Protein AF-A0A957D1C5-F1 (afdb_monomer_lite)

Foldseek 3Di:
DDQDDPVRLVVCVVVVNADPVRSVVNVVVVVVVVVVVVVVVVVVVVVVVVVVVVVVPD

Radius of gyration: 18.94 Å; chains: 1; bounding box: 32×16×56 Å

Secondary structure (DSSP, 8-state):
-----HHHHHHHHHTT-S-HHHHHHHHHHHHHHHHHHHHHHHHHHHHHHHHHHHHTT-

Sequence (58 aa):
MGNYSLDEVITRWERGTLTAEQTIGQVLLLLQKVSQRVGVLEKAAEEKRNGRTKGNKG

pLDDT: mean 89.02, std 13.74, range [49.88, 98.06]

Structure (mmCIF, N/CA/C/O backbone):
data_AF-A0A957D1C5-F1
#
_entry.id   AF-A0A957D1C5-F1
#
loop_
_atom_site.group_PDB
_atom_site.id
_atom_site.type_symbol
_atom_site.label_atom_id
_atom_site.label_alt_id
_atom_site.label_comp_id
_atom_site.label_asym_id
_atom_site.label_entity_id
_atom_site.label_seq_id
_atom_site.pdbx_PDB_ins_code
_atom_site.Cartn_x
_atom_site.Cartn_y
_atom_site.Cartn_z
_atom_site.occupancy
_atom_site.B_iso_or_equiv
_atom_site.auth_seq_id
_atom_site.auth_comp_id
_atom_site.auth_asym_id
_atom_site.auth_atom_id
_atom_site.pdbx_PDB_model_num
ATOM 1 N N . MET A 1 1 ? 6.486 5.309 13.733 1.00 56.06 1 MET A N 1
ATOM 2 C CA . MET A 1 1 ? 5.414 4.319 13.494 1.00 56.06 1 MET A CA 1
ATOM 3 C C . MET A 1 1 ? 6.016 3.170 12.710 1.00 56.06 1 MET A C 1
ATOM 5 O O . MET A 1 1 ? 6.679 3.436 11.715 1.00 56.06 1 MET A O 1
ATOM 9 N N . GLY A 1 2 ? 5.875 1.937 13.203 1.00 64.19 2 GLY A N 1
ATOM 10 C CA . GLY A 1 2 ? 6.353 0.745 12.499 1.00 64.19 2 GLY A CA 1
ATOM 11 C C . GLY A 1 2 ? 5.683 0.613 11.133 1.00 64.19 2 GLY A C 1
ATOM 12 O O . GLY A 1 2 ? 4.547 1.056 10.948 1.00 64.19 2 GLY A O 1
ATOM 13 N N . ASN A 1 3 ? 6.423 0.067 10.177 1.00 70.25 3 ASN A N 1
ATOM 14 C CA . ASN A 1 3 ? 5.994 -0.060 8.797 1.00 70.25 3 ASN A CA 1
ATOM 15 C C . ASN A 1 3 ? 5.199 -1.362 8.653 1.00 70.25 3 ASN A C 1
ATOM 17 O O . ASN A 1 3 ? 5.808 -2.404 8.427 1.00 70.25 3 ASN A O 1
ATOM 21 N N . TYR A 1 4 ? 3.881 -1.315 8.848 1.00 83.56 4 TYR A N 1
ATOM 22 C CA . TYR A 1 4 ? 3.065 -2.523 8.746 1.00 83.56 4 TYR A CA 1
ATOM 23 C C . TYR A 1 4 ? 2.912 -2.943 7.283 1.00 83.56 4 TYR A C 1
ATOM 25 O O . TYR A 1 4 ? 2.776 -2.105 6.384 1.00 83.56 4 TYR A O 1
ATOM 33 N N . SER A 1 5 ? 2.953 -4.248 7.035 1.00 92.25 5 SER A N 1
ATOM 34 C CA . SER A 1 5 ? 2.482 -4.820 5.777 1.00 92.25 5 SER A CA 1
ATOM 35 C C . SER A 1 5 ? 0.967 -4.622 5.645 1.00 92.25 5 SER A C 1
ATOM 37 O O . SER A 1 5 ? 0.275 -4.340 6.625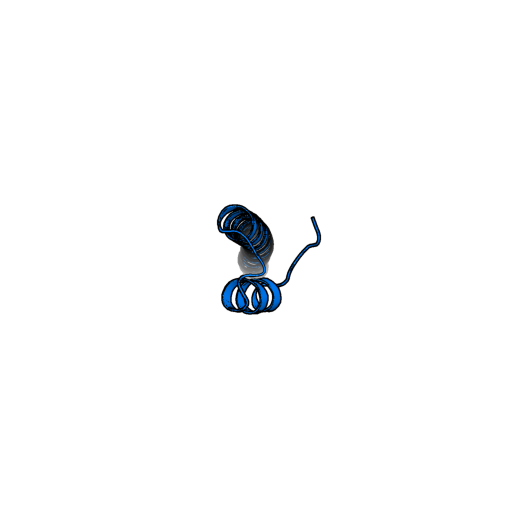 1.00 92.25 5 SER A O 1
ATOM 39 N N . LEU A 1 6 ? 0.425 -4.779 4.433 1.00 93.75 6 LEU A N 1
ATOM 40 C CA . LEU A 1 6 ? -1.025 -4.710 4.235 1.00 93.75 6 LEU A CA 1
ATOM 41 C C . LEU A 1 6 ? -1.757 -5.764 5.084 1.00 93.75 6 LEU A C 1
ATOM 43 O O . LEU A 1 6 ? -2.748 -5.435 5.729 1.00 93.75 6 LEU A O 1
ATOM 47 N N . ASP A 1 7 ? -1.227 -6.987 5.154 1.00 95.94 7 ASP A N 1
ATOM 48 C CA . ASP A 1 7 ? -1.812 -8.073 5.950 1.00 95.94 7 ASP A CA 1
ATOM 49 C C . ASP A 1 7 ? -1.806 -7.762 7.450 1.00 95.94 7 ASP A C 1
ATOM 51 O O . ASP A 1 7 ? -2.773 -8.044 8.160 1.00 95.94 7 ASP A O 1
ATOM 55 N N . GLU A 1 8 ? -0.738 -7.130 7.944 1.00 95.19 8 GLU A N 1
ATOM 56 C CA . GLU A 1 8 ? -0.657 -6.682 9.333 1.00 95.19 8 GLU A CA 1
ATOM 57 C C . GLU A 1 8 ? -1.674 -5.576 9.625 1.00 95.19 8 GLU A C 1
ATOM 59 O O . GLU A 1 8 ? -2.312 -5.603 10.677 1.00 95.19 8 GLU A O 1
ATOM 64 N N . VAL A 1 9 ? -1.861 -4.623 8.704 1.00 95.12 9 VAL A N 1
ATOM 65 C CA . VAL A 1 9 ? -2.877 -3.566 8.843 1.00 95.12 9 VAL A CA 1
ATOM 66 C C . VAL A 1 9 ? -4.279 -4.171 8.890 1.00 95.12 9 VAL A C 1
ATOM 68 O O . VAL A 1 9 ? -5.033 -3.839 9.801 1.00 95.12 9 VAL A O 1
ATOM 71 N N . ILE A 1 10 ? -4.606 -5.091 7.975 1.00 96.25 10 ILE A N 1
ATOM 72 C CA . ILE A 1 10 ? -5.911 -5.773 7.926 1.00 96.25 10 ILE A CA 1
ATOM 73 C C . ILE A 1 10 ? -6.156 -6.541 9.225 1.00 96.25 10 ILE A C 1
ATOM 75 O O . ILE A 1 10 ? -7.132 -6.278 9.926 1.00 96.25 10 ILE A O 1
ATOM 79 N N . THR A 1 11 ? -5.216 -7.408 9.609 1.00 97.12 11 THR A N 1
ATOM 80 C CA . THR A 1 11 ? -5.332 -8.237 10.819 1.00 97.12 11 THR A CA 1
ATOM 81 C C . THR A 1 11 ? -5.544 -7.380 12.065 1.00 97.12 11 THR A C 1
ATOM 83 O O . THR A 1 11 ? -6.312 -7.721 12.964 1.00 97.12 11 THR A O 1
ATOM 86 N N . ARG A 1 12 ? -4.835 -6.255 12.163 1.00 95.25 12 ARG A N 1
ATOM 87 C CA . ARG A 1 12 ? -4.910 -5.384 13.334 1.00 95.25 12 ARG A CA 1
ATOM 88 C C . ARG A 1 12 ? -6.147 -4.497 13.351 1.00 95.25 12 ARG A C 1
ATOM 90 O O . ARG A 1 12 ? -6.634 -4.220 14.450 1.00 95.25 12 ARG A O 1
ATOM 97 N N . TRP A 1 13 ? -6.640 -4.087 12.184 1.00 96.06 13 TRP A N 1
ATOM 98 C CA . TRP A 1 13 ? -7.913 -3.388 12.029 1.00 96.06 13 TRP A CA 1
ATOM 99 C C . TRP A 1 13 ? -9.085 -4.278 12.446 1.00 96.06 13 TRP A C 1
ATOM 101 O O . TRP A 1 13 ? -9.879 -3.877 13.290 1.00 96.06 13 TRP A O 1
ATOM 111 N N . GLU A 1 14 ? -9.132 -5.519 11.955 1.00 96.25 14 GLU A N 1
ATOM 112 C CA . GLU A 1 14 ? -10.169 -6.498 12.315 1.00 96.25 14 GLU A CA 1
ATOM 113 C C . GLU A 1 14 ? -10.199 -6.794 13.818 1.00 96.25 14 GLU A C 1
ATOM 115 O O . GLU A 1 14 ? -11.261 -6.959 14.411 1.00 96.25 14 GLU A O 1
ATOM 120 N N . ARG A 1 15 ? -9.026 -6.807 14.463 1.00 96.69 15 ARG A N 1
ATOM 121 C CA . ARG A 1 15 ? -8.898 -6.982 15.918 1.00 96.69 15 ARG A CA 1
ATOM 122 C C . ARG A 1 15 ? -9.224 -5.718 16.726 1.00 96.69 15 ARG A C 1
ATOM 124 O O . ARG A 1 15 ? -9.092 -5.746 17.946 1.00 96.69 15 ARG A O 1
ATOM 131 N N . GLY A 1 16 ? -9.571 -4.601 16.080 1.00 94.75 16 GLY A N 1
ATOM 132 C CA . GLY A 1 16 ? -9.828 -3.316 16.742 1.00 94.75 16 GLY A CA 1
ATOM 133 C C . GLY A 1 16 ? -8.590 -2.696 17.401 1.00 94.75 16 GLY A C 1
ATOM 134 O O . GLY A 1 16 ? -8.707 -1.854 18.286 1.00 94.75 16 GLY A O 1
ATOM 135 N N . THR A 1 17 ? -7.386 -3.120 17.000 1.00 95.75 17 THR A N 1
ATOM 136 C CA . THR A 1 17 ? -6.107 -2.685 17.601 1.00 95.75 17 THR A CA 1
ATOM 137 C C . THR A 1 17 ? -5.455 -1.508 16.873 1.00 95.75 17 THR A C 1
ATOM 139 O O . THR A 1 17 ? -4.336 -1.113 17.220 1.00 95.75 17 THR A O 1
ATOM 142 N N . LEU A 1 18 ? -6.125 -0.981 15.847 1.00 94.38 18 LEU A N 1
ATOM 143 C CA . LEU A 1 18 ? -5.774 0.250 15.149 1.00 94.38 18 LEU A CA 1
ATOM 144 C C . LEU A 1 18 ? -6.976 1.186 15.160 1.00 94.38 18 LEU A C 1
ATOM 146 O O . LEU A 1 18 ? -8.098 0.760 14.891 1.00 94.38 18 LEU A O 1
ATOM 150 N N . THR A 1 19 ? -6.729 2.468 15.419 1.00 96.25 19 THR A N 1
ATOM 151 C CA . THR A 1 19 ? -7.750 3.496 15.193 1.00 96.25 19 THR A CA 1
ATOM 152 C C . THR A 1 19 ? -7.965 3.715 13.695 1.00 96.25 19 THR A C 1
ATOM 154 O O . THR A 1 19 ? -7.156 3.292 12.856 1.00 96.25 19 THR A O 1
ATOM 157 N N . ALA A 1 20 ? -9.050 4.405 13.340 1.00 96.19 20 ALA A N 1
ATOM 158 C CA . ALA A 1 20 ? -9.318 4.780 11.955 1.00 96.19 20 ALA A CA 1
ATOM 159 C C . ALA A 1 20 ? -8.168 5.624 11.377 1.00 96.19 20 ALA A C 1
ATOM 161 O O . ALA A 1 20 ? -7.676 5.337 10.288 1.00 96.19 20 ALA A O 1
ATOM 162 N N . GLU A 1 21 ? -7.662 6.598 12.136 1.00 97.12 21 GLU A N 1
ATOM 163 C CA . GLU A 1 21 ? -6.551 7.470 11.740 1.00 97.12 21 GLU A CA 1
ATOM 164 C C . GLU A 1 21 ? -5.260 6.679 11.526 1.00 97.12 21 GLU A C 1
ATOM 166 O O . GLU A 1 21 ? -4.549 6.898 10.544 1.00 97.12 21 GLU A O 1
ATOM 171 N N . GLN A 1 22 ? -4.960 5.727 12.416 1.00 94.88 22 GLN A N 1
ATOM 172 C CA . GLN A 1 22 ? -3.791 4.860 12.271 1.00 94.88 22 GLN A CA 1
ATOM 173 C C . GLN A 1 22 ? -3.901 3.982 11.022 1.00 94.88 22 GLN A C 1
ATOM 175 O O . GLN A 1 22 ? -2.925 3.835 10.289 1.00 94.88 22 GLN A O 1
ATOM 180 N N . THR A 1 23 ? -5.087 3.438 10.754 1.00 95.88 23 THR A N 1
ATOM 181 C CA . THR A 1 23 ? -5.351 2.606 9.573 1.00 95.88 23 THR A CA 1
ATOM 182 C C . THR A 1 23 ? -5.198 3.416 8.291 1.00 95.88 23 THR A C 1
ATOM 184 O O . THR A 1 23 ? -4.465 3.008 7.392 1.00 95.88 23 THR A O 1
ATOM 187 N N . ILE A 1 24 ? -5.795 4.610 8.235 1.00 96.50 24 ILE A N 1
ATOM 188 C CA . ILE A 1 24 ? -5.664 5.535 7.102 1.00 96.50 24 ILE A CA 1
ATOM 189 C C . ILE A 1 24 ? -4.193 5.898 6.875 1.00 96.50 24 ILE A C 1
ATOM 191 O O . ILE A 1 24 ? -3.706 5.793 5.750 1.00 96.50 24 ILE A O 1
ATOM 195 N N . GLY A 1 25 ? -3.456 6.258 7.930 1.00 96.25 25 GLY A N 1
ATOM 196 C CA . GLY A 1 25 ? -2.033 6.586 7.826 1.00 96.25 25 GLY A CA 1
ATOM 197 C C . GLY A 1 25 ? -1.200 5.441 7.240 1.00 96.25 25 GLY A C 1
ATOM 198 O O . GLY A 1 25 ? -0.365 5.666 6.365 1.00 96.25 25 GLY A O 1
ATOM 199 N N . GLN A 1 26 ? -1.457 4.201 7.661 1.00 95.62 26 GLN A N 1
ATOM 200 C CA . GLN A 1 26 ? -0.753 3.028 7.133 1.00 95.62 26 GLN A CA 1
ATOM 201 C C . GLN A 1 26 ? -1.120 2.733 5.674 1.00 95.62 26 GLN A C 1
ATOM 203 O O . GLN A 1 26 ? -0.233 2.458 4.866 1.00 95.62 26 GLN A O 1
ATOM 208 N N . VAL A 1 27 ? -2.398 2.856 5.303 1.00 95.75 27 VAL A N 1
ATOM 209 C CA . VAL A 1 27 ? -2.850 2.688 3.912 1.00 95.75 27 VAL A CA 1
ATOM 210 C C . VAL A 1 27 ? -2.201 3.727 2.996 1.00 95.75 27 VAL A C 1
ATOM 212 O O . VAL A 1 27 ? -1.687 3.366 1.938 1.00 95.75 27 VAL A O 1
ATOM 215 N N . LEU A 1 28 ? -2.136 4.996 3.410 1.00 97.50 28 LEU A N 1
ATOM 216 C CA . LEU A 1 28 ? -1.473 6.051 2.636 1.00 97.50 28 LEU A CA 1
ATOM 217 C C . LEU A 1 28 ? 0.021 5.758 2.421 1.00 97.50 28 LEU A C 1
ATOM 219 O O . LEU A 1 28 ? 0.523 5.898 1.304 1.00 97.50 28 LEU A O 1
ATOM 223 N N . LEU A 1 29 ? 0.726 5.279 3.452 1.00 96.50 29 LEU A N 1
ATOM 224 C CA . LEU A 1 29 ? 2.134 4.880 3.336 1.00 96.50 29 LEU A CA 1
ATOM 225 C C . LEU A 1 29 ? 2.327 3.682 2.396 1.00 96.50 29 LEU A C 1
ATOM 227 O O . LEU A 1 29 ? 3.289 3.642 1.624 1.00 96.50 29 LEU A O 1
ATOM 231 N N . LEU A 1 30 ? 1.427 2.697 2.443 1.00 95.75 30 LEU A N 1
ATOM 232 C CA . LEU A 1 30 ? 1.449 1.550 1.534 1.00 95.75 30 LEU A CA 1
ATOM 233 C C . LEU A 1 30 ? 1.228 1.991 0.082 1.00 95.75 30 LEU A C 1
ATOM 235 O O . LEU A 1 30 ? 1.996 1.591 -0.796 1.00 95.75 30 LEU A O 1
ATOM 239 N N . LEU A 1 31 ? 0.251 2.868 -0.160 1.00 96.75 31 LEU A N 1
ATOM 240 C CA . LEU A 1 31 ? -0.029 3.426 -1.484 1.00 96.75 31 LEU A CA 1
ATOM 241 C C . LEU A 1 31 ? 1.163 4.211 -2.039 1.00 96.75 31 LEU A C 1
ATOM 243 O O . LEU A 1 31 ? 1.532 4.015 -3.197 1.00 96.75 31 LEU A O 1
ATOM 247 N N . GLN A 1 32 ? 1.820 5.032 -1.215 1.00 97.12 32 GLN A N 1
ATOM 248 C CA . GLN A 1 32 ? 3.007 5.780 -1.633 1.00 97.12 32 GLN A CA 1
ATOM 249 C C . GLN A 1 32 ? 4.135 4.846 -2.097 1.00 97.12 32 GLN A C 1
ATOM 251 O O . GLN A 1 32 ? 4.733 5.072 -3.151 1.00 97.12 32 GLN A O 1
ATOM 256 N N . LYS A 1 33 ? 4.400 3.757 -1.364 1.00 95.31 33 LYS A N 1
ATOM 257 C CA . LYS A 1 33 ? 5.415 2.767 -1.768 1.00 95.31 33 LYS A CA 1
ATOM 258 C C . LYS A 1 33 ? 5.043 2.039 -3.052 1.00 95.31 33 LYS A C 1
ATOM 260 O O . LYS A 1 33 ? 5.915 1.785 -3.880 1.00 95.31 33 LYS A O 1
ATOM 265 N N . VAL A 1 34 ? 3.774 1.661 -3.208 1.00 96.50 34 VAL A N 1
ATOM 266 C CA . VAL A 1 34 ? 3.301 1.005 -4.433 1.00 96.50 34 VAL A CA 1
ATOM 267 C C . VAL A 1 34 ? 3.465 1.949 -5.618 1.00 96.50 34 VAL A C 1
ATOM 269 O O . VAL A 1 34 ? 4.049 1.542 -6.617 1.00 96.50 34 VAL A O 1
ATOM 272 N N . SER A 1 35 ? 3.061 3.215 -5.482 1.00 97.69 35 SER A N 1
ATOM 273 C CA . SER A 1 35 ? 3.237 4.230 -6.525 1.00 97.69 35 SER A CA 1
ATOM 274 C C . SER A 1 35 ? 4.708 4.396 -6.923 1.00 97.69 35 SER A C 1
ATOM 276 O O . SER A 1 35 ? 5.023 4.361 -8.110 1.00 97.69 35 SER A O 1
ATOM 278 N N . GLN A 1 36 ? 5.630 4.466 -5.956 1.00 97.62 36 GLN A N 1
ATOM 279 C CA . GLN A 1 36 ? 7.068 4.538 -6.242 1.00 97.62 36 GLN A CA 1
ATOM 280 C C . GLN A 1 36 ? 7.578 3.302 -6.994 1.00 97.62 36 GLN A C 1
ATOM 282 O O . GLN A 1 36 ? 8.300 3.431 -7.982 1.00 97.62 36 GLN A O 1
ATOM 287 N N . ARG A 1 37 ? 7.193 2.097 -6.554 1.00 96.88 37 ARG A N 1
ATOM 288 C CA . ARG A 1 37 ? 7.591 0.842 -7.212 1.00 96.88 37 ARG A CA 1
ATOM 289 C C . ARG A 1 37 ? 7.057 0.761 -8.639 1.00 96.88 37 ARG A C 1
ATOM 291 O O . ARG A 1 37 ? 7.799 0.354 -9.527 1.00 96.88 37 ARG A O 1
ATOM 298 N N . VAL A 1 38 ? 5.804 1.158 -8.856 1.00 98.06 38 VAL A N 1
ATOM 299 C CA . VAL A 1 38 ? 5.193 1.209 -10.189 1.00 98.06 38 VAL A CA 1
ATOM 300 C C . VAL A 1 38 ? 5.946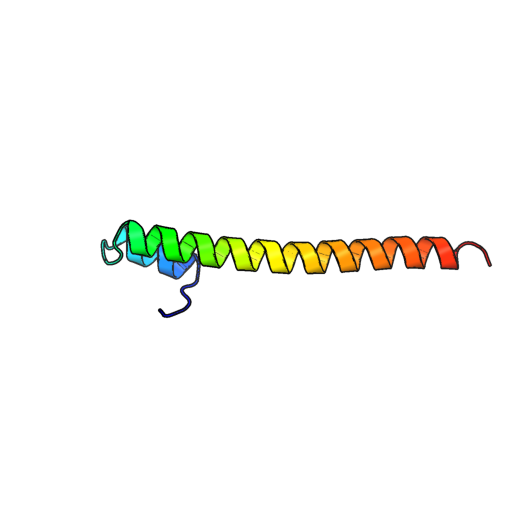 2.195 -11.079 1.00 98.06 38 VAL A C 1
ATOM 302 O O . VAL A 1 38 ? 6.380 1.790 -12.150 1.00 98.06 38 VAL A O 1
ATOM 305 N N . GLY A 1 39 ? 6.230 3.413 -10.610 1.00 97.69 39 GLY A N 1
ATOM 306 C CA . GLY A 1 39 ? 6.972 4.402 -11.401 1.00 97.69 39 GLY A CA 1
ATOM 307 C C . GLY A 1 39 ? 8.372 3.929 -11.817 1.00 97.69 39 GLY A C 1
ATOM 308 O O . GLY A 1 39 ? 8.806 4.159 -12.945 1.00 97.69 39 GLY A O 1
ATOM 309 N N . VAL A 1 40 ? 9.076 3.196 -10.945 1.00 97.38 40 VAL A N 1
ATOM 310 C CA . VAL A 1 40 ? 10.367 2.573 -11.296 1.00 97.38 40 VAL A CA 1
ATOM 311 C C . VAL A 1 40 ? 10.199 1.519 -12.395 1.00 97.38 40 VAL A C 1
ATOM 313 O O . VAL A 1 40 ? 10.992 1.479 -13.337 1.00 97.38 40 VAL A O 1
ATOM 316 N N . LEU A 1 41 ? 9.172 0.671 -12.297 1.00 97.31 41 LEU A N 1
ATOM 317 C CA . LEU A 1 41 ? 8.894 -0.361 -13.299 1.00 97.31 41 LEU A CA 1
ATOM 318 C C . LEU A 1 41 ? 8.465 0.238 -14.643 1.00 97.31 41 LEU A C 1
ATOM 320 O O . LEU A 1 41 ? 8.913 -0.239 -15.684 1.00 97.31 41 LEU A O 1
ATOM 324 N N . GLU A 1 42 ? 7.644 1.287 -14.629 1.00 97.50 42 GLU A N 1
ATOM 325 C CA . GLU A 1 42 ? 7.215 2.018 -15.823 1.00 97.50 42 GLU A CA 1
ATOM 326 C C . GLU A 1 42 ? 8.409 2.636 -16.548 1.00 97.50 42 GLU A C 1
ATOM 328 O O . GLU A 1 42 ? 8.571 2.420 -17.752 1.00 97.50 42 GLU A O 1
ATOM 333 N N . LYS A 1 43 ? 9.303 3.303 -15.806 1.00 96.00 43 LYS A N 1
ATOM 334 C CA . LYS A 1 43 ? 10.537 3.868 -16.360 1.00 96.00 43 LYS A CA 1
ATOM 335 C C . LYS A 1 43 ? 11.435 2.786 -16.963 1.00 96.00 43 LYS A C 1
ATOM 337 O O . LYS A 1 43 ? 11.881 2.914 -18.101 1.00 96.00 43 LYS A O 1
ATOM 342 N N . ALA A 1 44 ? 11.647 1.680 -16.249 1.00 94.81 44 ALA A N 1
ATOM 343 C CA . ALA A 1 44 ? 12.442 0.563 -16.757 1.00 94.81 44 ALA A CA 1
ATOM 344 C C . ALA A 1 44 ? 11.815 -0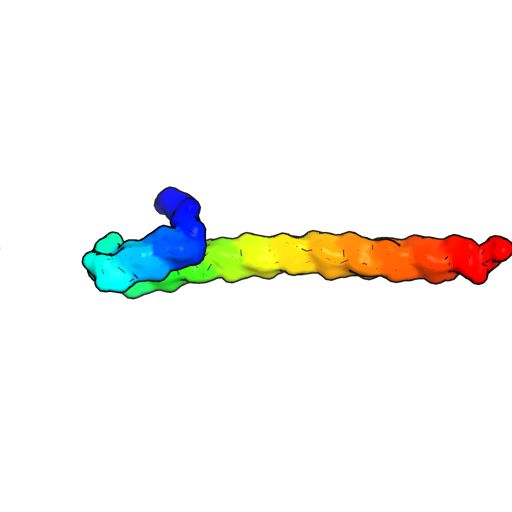.079 -18.013 1.00 94.81 44 ALA A C 1
ATOM 346 O O . ALA A 1 44 ? 12.525 -0.514 -18.923 1.00 94.81 44 ALA A O 1
ATOM 347 N N . ALA A 1 45 ? 10.483 -0.149 -18.086 1.00 95.25 45 ALA A N 1
ATOM 348 C CA . ALA A 1 45 ? 9.772 -0.647 -19.259 1.00 95.25 45 ALA A CA 1
ATOM 349 C C . ALA A 1 45 ? 9.909 0.304 -20.457 1.00 95.25 45 ALA A C 1
ATOM 351 O O . ALA A 1 45 ? 10.096 -0.151 -21.588 1.00 95.25 45 ALA A O 1
ATOM 352 N N . GLU A 1 46 ? 9.852 1.614 -20.223 1.00 94.94 46 GLU A N 1
ATOM 353 C CA . GLU A 1 46 ? 10.068 2.630 -21.249 1.00 94.94 46 GLU A CA 1
ATOM 354 C C . GLU A 1 46 ? 11.495 2.594 -21.807 1.00 94.94 46 GLU A C 1
ATOM 356 O O . GLU A 1 46 ? 11.676 2.545 -23.025 1.00 94.94 46 GLU A O 1
ATOM 361 N N . GLU A 1 47 ? 12.506 2.507 -20.943 1.00 93.38 47 GLU A N 1
ATOM 362 C CA . GLU A 1 47 ? 13.909 2.371 -21.350 1.00 93.38 47 GLU A CA 1
ATOM 363 C C . GLU A 1 47 ? 14.134 1.112 -22.199 1.00 93.38 47 GLU A C 1
ATOM 365 O O . GLU A 1 47 ? 14.771 1.178 -23.254 1.00 93.38 47 GLU A O 1
ATOM 370 N N . LYS A 1 48 ? 13.545 -0.027 -21.806 1.00 92.56 48 LYS A N 1
ATOM 371 C CA . LYS A 1 48 ? 13.597 -1.267 -22.600 1.00 92.56 48 LYS A CA 1
ATOM 372 C C . LYS A 1 48 ? 12.946 -1.110 -23.972 1.00 92.56 48 LYS A C 1
ATOM 374 O O . LYS A 1 48 ? 13.500 -1.607 -24.952 1.00 92.56 48 LYS A O 1
ATOM 379 N N . ARG A 1 49 ? 11.793 -0.434 -24.065 1.00 90.31 49 ARG A N 1
ATOM 380 C CA . ARG A 1 49 ? 11.140 -0.146 -25.355 1.00 90.31 49 ARG A CA 1
ATOM 381 C C . ARG A 1 49 ? 12.039 0.721 -26.235 1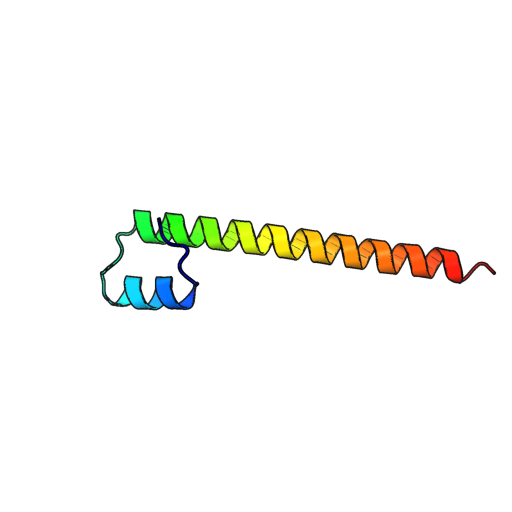.00 90.31 49 ARG A C 1
ATOM 383 O O . ARG A 1 49 ? 12.318 0.339 -27.367 1.00 90.31 49 ARG A O 1
ATOM 390 N N . ASN A 1 50 ? 12.567 1.818 -25.695 1.00 87.19 50 ASN A N 1
ATOM 391 C CA . ASN A 1 50 ? 13.401 2.766 -26.436 1.00 87.19 50 ASN A CA 1
ATOM 392 C C . ASN A 1 50 ? 14.751 2.166 -26.870 1.00 87.19 50 ASN A C 1
ATOM 394 O O . ASN A 1 50 ? 15.227 2.448 -27.972 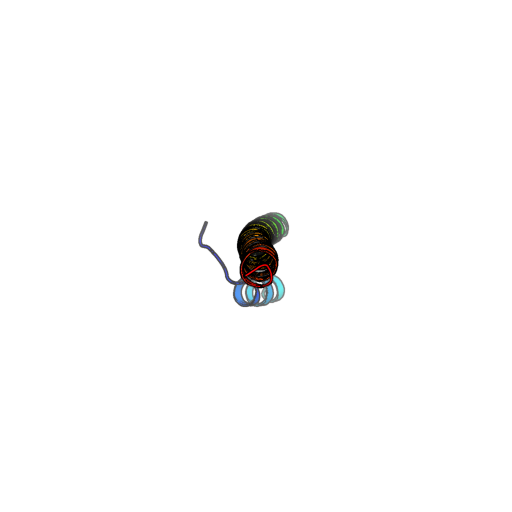1.00 87.19 50 ASN A O 1
ATOM 398 N N . GLY A 1 51 ? 15.351 1.302 -26.044 1.00 78.44 51 GLY A N 1
ATOM 399 C CA . GLY A 1 51 ? 16.562 0.554 -26.390 1.00 78.44 51 GLY A CA 1
ATOM 400 C C . GLY A 1 51 ? 16.341 -0.434 -27.540 1.00 78.44 51 GLY A C 1
ATOM 401 O O . GLY A 1 51 ? 17.175 -0.530 -28.439 1.00 78.44 51 GLY A O 1
ATOM 402 N N . ARG A 1 52 ? 15.180 -1.105 -27.578 1.00 66.44 52 ARG A N 1
ATOM 403 C CA . ARG A 1 52 ? 14.807 -2.029 -28.666 1.00 66.44 52 ARG A CA 1
ATOM 404 C C . ARG A 1 52 ? 14.606 -1.306 -30.001 1.00 66.44 52 ARG A C 1
ATOM 406 O O . ARG A 1 52 ? 15.026 -1.816 -31.034 1.00 66.44 52 ARG A O 1
ATOM 413 N N . THR A 1 53 ? 14.040 -0.099 -29.980 1.00 61.62 53 THR A N 1
ATOM 414 C CA . THR A 1 53 ? 13.838 0.723 -31.186 1.00 61.62 53 THR A CA 1
ATOM 415 C C . THR A 1 53 ? 15.156 1.224 -31.787 1.00 61.62 53 THR A C 1
ATOM 417 O O . THR A 1 53 ? 15.255 1.375 -33.003 1.00 61.62 53 THR A O 1
ATOM 420 N N . LYS A 1 54 ? 16.188 1.462 -30.964 1.00 60.38 54 LYS A N 1
ATOM 421 C CA . LYS A 1 54 ? 17.522 1.871 -31.442 1.00 60.38 54 LYS A CA 1
ATOM 422 C C . LYS A 1 54 ? 18.349 0.708 -32.007 1.00 60.38 54 LYS A C 1
ATOM 424 O O . LYS A 1 54 ? 19.119 0.934 -32.931 1.00 60.38 54 LYS A O 1
ATOM 429 N N . GLY A 1 55 ? 18.165 -0.517 -31.505 1.00 58.47 55 GLY A N 1
ATOM 430 C CA . GLY A 1 55 ? 18.883 -1.711 -31.980 1.00 58.47 55 GLY A CA 1
ATOM 431 C C 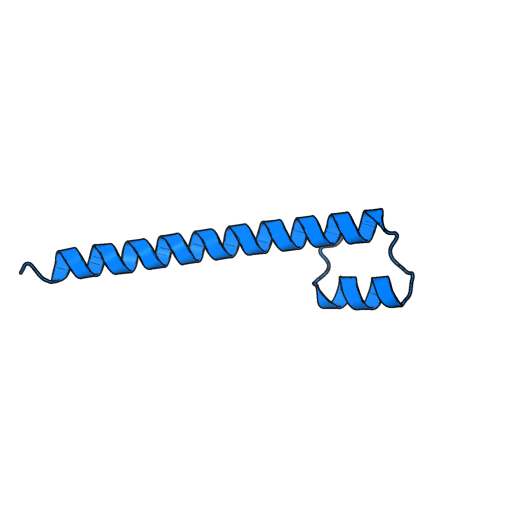. GLY A 1 55 ? 18.388 -2.300 -33.309 1.00 58.47 55 GLY A C 1
ATOM 432 O O . GLY A 1 55 ? 19.102 -3.087 -33.912 1.00 58.47 55 GLY A O 1
ATOM 433 N N . ASN A 1 56 ? 17.199 -1.915 -33.788 1.00 58.16 56 ASN A N 1
ATOM 434 C CA . ASN A 1 56 ? 16.595 -2.433 -35.028 1.00 58.16 56 ASN A CA 1
ATOM 435 C C . ASN A 1 56 ? 16.859 -1.546 -36.270 1.00 58.16 56 ASN A C 1
ATOM 437 O O . ASN A 1 56 ? 16.165 -1.666 -37.275 1.00 58.16 56 ASN A O 1
ATOM 441 N N . LYS A 1 57 ? 17.803 -0.599 -36.176 1.00 56.34 57 LYS A N 1
ATOM 442 C CA . LYS A 1 57 ? 18.237 0.288 -37.276 1.00 56.34 57 LYS A CA 1
ATOM 443 C C . LYS A 1 57 ? 19.684 0.015 -37.736 1.00 56.34 57 LYS A C 1
ATOM 445 O O . LYS A 1 57 ? 20.291 0.901 -38.333 1.00 56.34 57 LYS A O 1
ATOM 450 N N . GLY A 1 58 ? 20.234 -1.156 -37.411 1.00 49.88 58 GLY A N 1
ATOM 451 C CA . GLY A 1 58 ? 21.557 -1.618 -37.852 1.00 49.88 58 GLY A CA 1
ATOM 452 C C . GLY A 1 58 ? 21.439 -2.667 -38.939 1.00 49.88 58 GLY A C 1
ATOM 453 O O . GLY A 1 58 ? 20.578 -3.557 -38.763 1.00 49.88 58 GLY A O 1
#